Protein AF-A0A929IJ32-F1 (afdb_monomer_lite)

Foldseek 3Di:
DQFAPPDFLVNLLVQAPDPPPSSVVQCVQFVHDPPDGDDHRDDGDGHDDD

Radius of gyration: 10.02 Å; chains: 1; bounding box: 26×17×29 Å

pLDDT: mean 94.87, std 3.28, range [77.44, 97.44]

Sequence (50 aa):
ADIRPGDTAWSLGRRMPFTSFQTEHFRMLNGLKEGDRVIAGTRMKLVVEG

Structure (mmCIF, N/CA/C/O backbone):
data_AF-A0A929IJ32-F1
#
_entry.id   AF-A0A929IJ32-F1
#
loop_
_atom_site.group_PDB
_atom_site.id
_atom_site.type_symbol
_atom_site.label_atom_id
_atom_site.label_alt_id
_atom_site.label_comp_id
_atom_site.label_asym_id
_atom_site.label_entity_id
_atom_site.label_seq_id
_atom_site.pdbx_PDB_ins_code
_atom_site.Cartn_x
_atom_site.Cartn_y
_atom_site.Cartn_z
_atom_site.occupancy
_atom_site.B_iso_or_equiv
_atom_site.auth_seq_id
_atom_site.auth_comp_id
_atom_site.auth_asym_id
_atom_site.auth_atom_id
_atom_site.pdbx_PDB_model_num
ATOM 1 N N . ALA A 1 1 ? -7.134 0.884 -5.831 1.00 86.94 1 ALA A N 1
ATOM 2 C CA . ALA A 1 1 ? -7.554 -0.313 -5.089 1.00 86.94 1 ALA A CA 1
ATOM 3 C C . ALA A 1 1 ? -8.514 0.073 -3.987 1.00 86.94 1 ALA A C 1
ATOM 5 O O . ALA A 1 1 ? -8.293 1.086 -3.330 1.00 86.94 1 ALA A O 1
ATOM 6 N N . ASP A 1 2 ? -9.558 -0.732 -3.821 1.00 94.25 2 ASP A N 1
ATOM 7 C CA . ASP A 1 2 ? -10.485 -0.624 -2.697 1.00 94.25 2 ASP A CA 1
ATOM 8 C C . ASP A 1 2 ? -9.872 -1.338 -1.491 1.00 94.25 2 ASP A C 1
ATOM 10 O O . ASP A 1 2 ? -9.432 -2.486 -1.610 1.00 94.25 2 ASP A O 1
ATOM 14 N N . ILE A 1 3 ? -9.787 -0.628 -0.368 1.00 95.62 3 ILE A N 1
ATOM 15 C CA . ILE A 1 3 ? -9.079 -1.086 0.826 1.00 95.62 3 ILE A CA 1
ATOM 16 C C . ILE A 1 3 ? -9.987 -1.948 1.692 1.00 95.62 3 ILE A C 1
ATOM 18 O O . ILE A 1 3 ? -11.115 -1.567 2.012 1.00 95.62 3 ILE A O 1
ATOM 22 N N . ARG A 1 4 ? -9.471 -3.096 2.124 1.00 95.56 4 ARG A N 1
ATOM 23 C CA . ARG A 1 4 ? -10.167 -4.060 2.977 1.00 95.56 4 ARG A CA 1
ATOM 24 C C . ARG A 1 4 ? -9.631 -4.028 4.410 1.00 95.56 4 ARG A C 1
ATOM 26 O O . ARG A 1 4 ? -8.495 -3.612 4.636 1.00 95.56 4 ARG A O 1
ATOM 33 N N . PRO A 1 5 ? -10.419 -4.483 5.399 1.00 95.75 5 PRO A N 1
ATOM 34 C CA . PRO A 1 5 ? -9.904 -4.705 6.745 1.00 95.75 5 PRO A CA 1
ATOM 35 C C . PRO A 1 5 ? -8.652 -5.591 6.718 1.00 95.75 5 PRO A C 1
ATOM 37 O O . PRO A 1 5 ? -8.651 -6.644 6.084 1.00 95.75 5 PRO A O 1
ATOM 40 N N . GLY A 1 6 ? -7.590 -5.148 7.395 1.00 93.50 6 GLY A N 1
ATOM 41 C CA . GLY A 1 6 ? -6.297 -5.839 7.430 1.00 93.50 6 GLY A CA 1
ATOM 42 C C . GLY A 1 6 ? -5.308 -5.419 6.339 1.00 93.50 6 GLY A C 1
ATOM 43 O O . GLY A 1 6 ? -4.127 -5.746 6.454 1.00 93.50 6 GLY A O 1
ATOM 44 N N . ASP A 1 7 ? -5.737 -4.649 5.333 1.00 95.94 7 ASP A N 1
ATOM 45 C CA . ASP A 1 7 ? -4.800 -4.048 4.389 1.00 95.94 7 ASP A CA 1
ATOM 46 C C . ASP A 1 7 ? -3.888 -3.047 5.109 1.00 95.94 7 ASP A C 1
ATOM 48 O O . ASP A 1 7 ? -4.307 -2.201 5.902 1.00 95.94 7 ASP A O 1
ATOM 52 N N . THR A 1 8 ? -2.607 -3.130 4.782 1.00 96.56 8 THR A N 1
ATOM 53 C CA . THR A 1 8 ? -1.554 -2.226 5.244 1.00 96.56 8 THR A CA 1
ATOM 54 C C . THR A 1 8 ? -0.833 -1.612 4.053 1.00 96.56 8 THR A C 1
ATOM 56 O O . THR A 1 8 ? -0.817 -2.189 2.961 1.00 96.56 8 THR A O 1
ATOM 59 N N . ALA A 1 9 ? -0.153 -0.483 4.273 1.00 96.31 9 ALA A N 1
ATOM 60 C CA . ALA A 1 9 ? 0.712 0.116 3.257 1.00 96.31 9 ALA A CA 1
ATOM 61 C C . ALA A 1 9 ? 1.735 -0.895 2.709 1.00 96.31 9 ALA A C 1
ATOM 63 O O . ALA A 1 9 ? 2.003 -0.904 1.513 1.00 96.31 9 ALA A O 1
ATOM 64 N N . TRP A 1 10 ? 2.249 -1.789 3.564 1.00 96.19 10 TRP A N 1
ATOM 65 C CA . TRP A 1 10 ? 3.162 -2.858 3.160 1.00 96.19 10 TRP A CA 1
ATOM 66 C C . TRP A 1 10 ? 2.494 -3.859 2.212 1.00 96.19 10 TRP A C 1
ATOM 68 O O . TRP A 1 10 ? 2.986 -4.100 1.111 1.00 96.19 10 TRP A O 1
ATOM 78 N N . SER A 1 11 ? 1.332 -4.399 2.593 1.00 96.62 11 SER A N 1
ATOM 79 C CA . SER A 1 11 ? 0.616 -5.386 1.770 1.00 96.62 11 SER A CA 1
ATOM 80 C C . SER A 1 11 ? 0.172 -4.823 0.417 1.00 96.62 11 SER A C 1
ATOM 82 O O . SER A 1 11 ? 0.222 -5.520 -0.593 1.00 96.62 11 SER A O 1
ATOM 84 N N . LEU A 1 12 ? -0.218 -3.546 0.386 1.00 96.31 12 LEU A N 1
ATOM 85 C CA . LEU A 1 12 ? -0.635 -2.855 -0.828 1.00 96.31 12 LEU A CA 1
ATOM 86 C C . LEU A 1 12 ? 0.565 -2.470 -1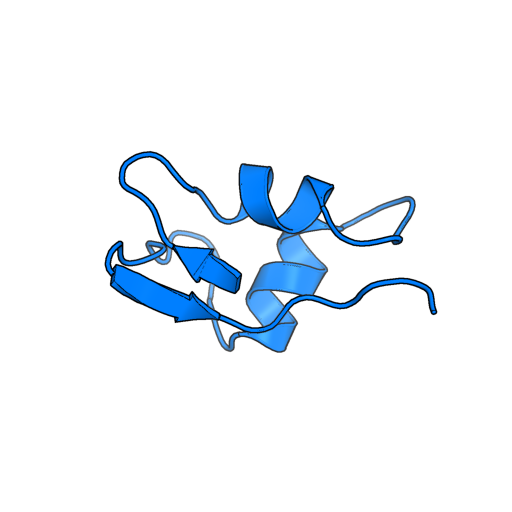.687 1.00 96.31 12 LEU A C 1
ATOM 88 O O . LEU A 1 12 ? 0.499 -2.602 -2.906 1.00 96.31 12 LEU A O 1
ATOM 92 N N . GLY A 1 13 ? 1.674 -2.073 -1.058 1.00 95.94 13 GLY A N 1
ATOM 93 C CA . GLY A 1 13 ? 2.936 -1.808 -1.736 1.00 95.94 13 GLY A CA 1
ATOM 94 C C . GLY A 1 13 ? 3.417 -3.017 -2.532 1.00 95.94 13 GLY A C 1
ATOM 95 O O . GLY A 1 13 ? 3.729 -2.879 -3.709 1.00 95.94 13 GLY A O 1
ATOM 96 N N . ARG A 1 14 ? 3.347 -4.224 -1.956 1.00 96.00 14 ARG A N 1
ATOM 97 C CA . ARG A 1 14 ? 3.735 -5.479 -2.632 1.00 96.00 14 ARG A CA 1
ATOM 98 C C . ARG A 1 14 ? 2.945 -5.810 -3.904 1.00 96.00 14 ARG A C 1
ATOM 100 O O . ARG A 1 14 ? 3.325 -6.729 -4.619 1.00 96.00 14 ARG A O 1
ATOM 107 N N . ARG A 1 15 ? 1.841 -5.110 -4.175 1.00 95.06 15 ARG A N 1
ATOM 108 C CA . ARG A 1 15 ? 1.036 -5.282 -5.396 1.00 95.06 15 ARG A CA 1
ATOM 109 C C . ARG A 1 15 ? 1.518 -4.403 -6.549 1.00 95.06 15 ARG A C 1
ATOM 111 O O . ARG A 1 15 ? 0.998 -4.534 -7.650 1.00 95.06 15 ARG A O 1
ATOM 118 N N . MET A 1 16 ? 2.441 -3.481 -6.283 1.00 95.31 16 MET A N 1
ATOM 119 C CA . MET A 1 16 ? 3.015 -2.599 -7.292 1.00 95.31 16 MET A CA 1
ATOM 120 C C . MET A 1 16 ? 4.219 -3.259 -7.977 1.00 95.31 16 MET A C 1
ATOM 122 O O . MET A 1 16 ? 4.912 -4.053 -7.343 1.00 95.31 16 MET A O 1
ATOM 126 N N . PRO A 1 17 ? 4.523 -2.888 -9.232 1.00 95.69 17 PRO A N 1
ATOM 127 C CA . PRO A 1 17 ? 5.560 -3.536 -10.037 1.00 95.69 17 PRO A CA 1
ATOM 128 C C . PRO A 1 17 ? 7.000 -3.115 -9.692 1.00 95.69 17 PRO A C 1
ATOM 130 O O . PRO A 1 17 ? 7.943 -3.490 -10.379 1.00 95.69 17 PRO A O 1
ATOM 133 N 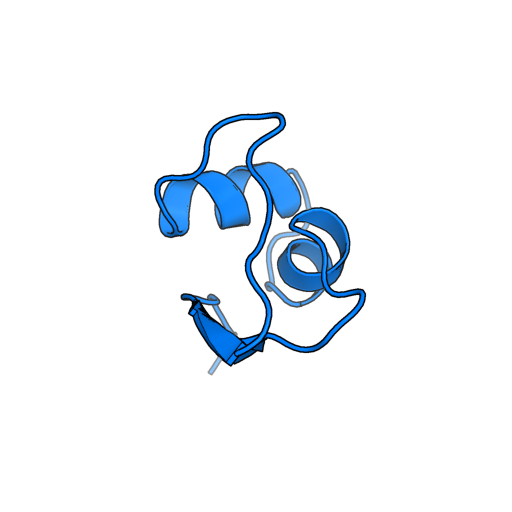N . PHE A 1 18 ? 7.214 -2.319 -8.642 1.00 93.50 18 PHE A N 1
ATOM 134 C CA . PHE A 1 18 ? 8.569 -1.921 -8.251 1.00 93.50 18 PHE A CA 1
ATOM 135 C C . PHE A 1 18 ? 9.324 -3.100 -7.638 1.00 93.50 18 PHE A C 1
ATOM 137 O O . PHE A 1 18 ? 8.740 -3.900 -6.917 1.00 93.50 18 PHE A O 1
ATOM 144 N N . THR A 1 19 ? 10.631 -3.196 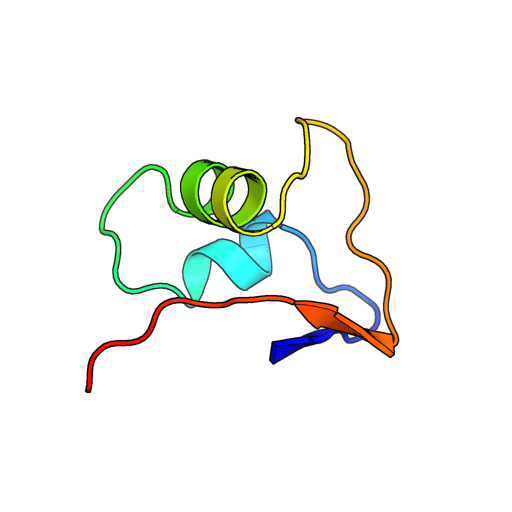-7.863 1.00 92.81 19 THR A N 1
ATOM 145 C CA . THR A 1 19 ? 11.472 -4.272 -7.304 1.00 92.81 19 THR A CA 1
ATOM 146 C C . THR A 1 19 ? 12.029 -3.945 -5.915 1.00 92.81 19 THR A C 1
ATOM 148 O O . THR A 1 19 ? 12.475 -4.840 -5.201 1.00 92.81 19 THR A O 1
ATOM 151 N N . SER A 1 20 ? 11.973 -2.677 -5.501 1.00 95.50 20 SER A N 1
ATOM 152 C CA . SER A 1 20 ? 12.416 -2.187 -4.193 1.00 95.50 20 SER A CA 1
ATOM 153 C C . SER A 1 20 ? 11.557 -1.003 -3.733 1.00 95.50 20 SER A C 1
ATOM 155 O O . SER A 1 20 ? 10.804 -0.429 -4.519 1.00 95.50 20 SER A O 1
ATOM 157 N N . PHE A 1 21 ? 11.617 -0.680 -2.434 1.00 96.19 21 PHE A N 1
ATOM 158 C CA . PHE A 1 21 ? 10.934 0.471 -1.814 1.00 96.19 21 PHE A CA 1
ATOM 159 C C . PHE A 1 21 ? 9.427 0.586 -2.112 1.00 96.19 21 PHE A C 1
ATOM 161 O O . PHE A 1 21 ? 8.846 1.671 -2.131 1.00 96.19 21 PHE A O 1
ATOM 168 N N . GLN A 1 22 ? 8.760 -0.541 -2.373 1.00 97.06 22 GLN A N 1
ATOM 169 C CA . GLN A 1 22 ? 7.365 -0.554 -2.813 1.00 97.06 22 GLN A CA 1
ATOM 170 C C . GLN A 1 22 ? 6.434 0.097 -1.777 1.00 97.06 22 GLN A C 1
ATOM 172 O O . GLN A 1 22 ? 5.492 0.800 -2.130 1.00 97.06 22 GLN A O 1
ATOM 177 N N . THR A 1 23 ? 6.693 -0.104 -0.485 1.00 97.12 23 THR A N 1
ATOM 178 C CA . THR A 1 23 ? 5.867 0.481 0.581 1.00 97.12 23 THR A CA 1
ATOM 179 C C . THR A 1 23 ? 6.010 2.003 0.604 1.00 97.12 23 THR A C 1
ATOM 181 O O . THR A 1 23 ? 5.022 2.725 0.730 1.00 97.12 23 THR A O 1
ATOM 184 N N . GLU A 1 24 ? 7.231 2.501 0.445 1.00 97.31 24 GLU A N 1
ATOM 185 C CA . GLU A 1 24 ? 7.576 3.918 0.394 1.00 97.31 24 GLU A CA 1
ATOM 186 C C . GLU A 1 24 ? 6.921 4.576 -0.821 1.00 97.31 24 GLU A C 1
ATOM 188 O O . GLU A 1 24 ? 6.246 5.596 -0.679 1.00 97.31 24 GLU A O 1
ATOM 193 N N . HIS A 1 25 ? 7.037 3.948 -1.994 1.00 97.12 25 HIS A N 1
ATOM 194 C CA . HIS A 1 25 ? 6.369 4.396 -3.213 1.00 97.12 25 HIS A CA 1
ATOM 195 C C . HIS A 1 25 ? 4.847 4.443 -3.040 1.00 97.12 25 HIS A C 1
ATOM 197 O O . HIS A 1 25 ? 4.215 5.415 -3.454 1.00 97.12 25 HIS A O 1
ATOM 203 N N . PHE A 1 26 ? 4.254 3.438 -2.385 1.00 97.44 26 PHE A N 1
ATOM 204 C CA . PHE A 1 26 ? 2.814 3.401 -2.139 1.00 97.44 26 PHE A CA 1
ATOM 205 C C . PHE A 1 26 ? 2.390 4.563 -1.245 1.00 97.44 26 PHE A C 1
ATOM 207 O O . PHE A 1 26 ? 1.412 5.252 -1.546 1.00 97.44 26 PHE A O 1
ATOM 214 N N . ARG A 1 27 ? 3.136 4.795 -0.159 1.00 97.38 27 ARG A N 1
ATOM 215 C CA . ARG A 1 27 ? 2.884 5.899 0.767 1.00 97.38 27 ARG A CA 1
ATOM 216 C C . ARG A 1 27 ? 2.989 7.244 0.054 1.00 97.38 27 ARG A C 1
ATOM 218 O O . ARG A 1 27 ? 2.036 8.016 0.105 1.00 97.38 27 ARG A O 1
ATOM 225 N N . MET A 1 28 ? 4.071 7.478 -0.688 1.00 96.81 28 MET A N 1
ATOM 226 C CA . MET A 1 28 ? 4.293 8.722 -1.432 1.00 96.81 28 MET A CA 1
ATOM 227 C C . MET A 1 28 ? 3.176 8.992 -2.446 1.00 96.81 28 MET A C 1
ATOM 229 O O . MET A 1 28 ? 2.626 10.090 -2.488 1.00 96.81 28 MET A O 1
ATOM 233 N N . LEU A 1 29 ? 2.782 7.975 -3.218 1.00 97.12 29 LEU A N 1
ATOM 234 C CA . LEU A 1 29 ? 1.710 8.079 -4.211 1.00 97.12 29 LEU A CA 1
ATOM 235 C C . LEU A 1 29 ? 0.360 8.474 -3.590 1.00 97.12 29 LEU A C 1
ATOM 237 O O . LEU A 1 29 ? -0.459 9.138 -4.233 1.00 97.12 29 LEU A O 1
ATOM 241 N N . ASN A 1 30 ? 0.128 8.048 -2.350 1.00 97.06 30 ASN A N 1
ATOM 242 C CA . ASN A 1 30 ? -1.114 8.266 -1.621 1.00 97.06 30 ASN A CA 1
ATOM 243 C C . ASN A 1 30 ? -1.028 9.385 -0.571 1.00 97.06 30 ASN A C 1
ATOM 245 O O . ASN A 1 30 ? -1.977 9.563 0.186 1.00 97.06 30 ASN A O 1
ATOM 249 N N . GLY A 1 31 ? 0.074 10.142 -0.526 1.00 96.75 31 GLY A N 1
ATOM 250 C CA . GLY A 1 31 ? 0.258 11.236 0.431 1.00 96.75 31 GLY A CA 1
ATOM 251 C C . GLY A 1 31 ? 0.336 10.789 1.895 1.00 96.75 31 GLY A C 1
ATOM 252 O O . GLY A 1 31 ? 0.020 11.576 2.782 1.00 96.75 31 GLY A O 1
ATOM 253 N N . LEU A 1 32 ? 0.732 9.540 2.148 1.00 96.69 32 LEU A N 1
ATOM 254 C CA . LEU A 1 32 ? 0.894 8.988 3.491 1.00 96.69 32 LEU A CA 1
ATOM 255 C C . LEU A 1 32 ? 2.315 9.217 4.008 1.00 96.69 32 LEU A C 1
ATOM 257 O O . LEU A 1 32 ? 3.293 9.072 3.270 1.00 96.69 32 LEU A O 1
ATOM 261 N N . LYS A 1 33 ? 2.431 9.482 5.305 1.00 95.56 33 LYS A N 1
ATOM 262 C CA . LYS A 1 33 ? 3.686 9.441 6.055 1.00 95.56 33 LYS A CA 1
ATOM 263 C C . LYS A 1 33 ? 3.927 8.048 6.632 1.00 95.56 33 LYS A C 1
ATOM 265 O O . LY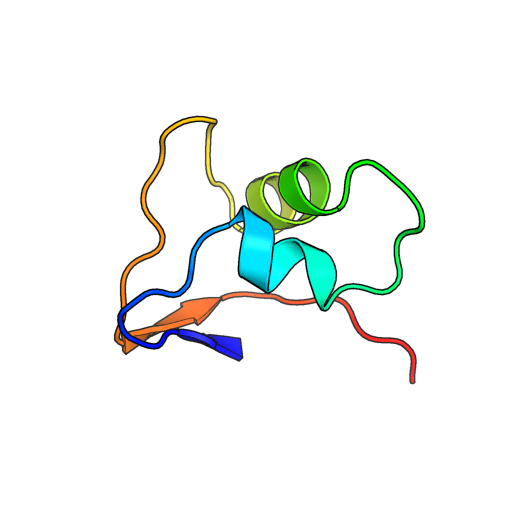S A 1 33 ? 3.065 7.169 6.615 1.00 95.56 33 LYS A O 1
ATOM 270 N N . GLU A 1 34 ? 5.134 7.827 7.137 1.00 92.50 34 GLU A N 1
ATOM 271 C CA . GLU A 1 34 ? 5.417 6.635 7.931 1.00 92.50 34 GLU A CA 1
ATOM 272 C C . GLU A 1 34 ? 4.559 6.629 9.206 1.00 92.50 34 GLU A C 1
ATOM 274 O O . GLU A 1 34 ? 4.412 7.653 9.867 1.00 92.50 34 GLU A O 1
ATOM 279 N N . GLY A 1 35 ? 3.959 5.479 9.523 1.00 90.94 35 GLY A N 1
ATOM 280 C CA . GLY A 1 35 ? 3.030 5.327 10.648 1.00 90.94 35 GLY A CA 1
ATOM 281 C C . GLY A 1 35 ? 1.570 5.676 10.336 1.00 90.94 35 GLY A C 1
ATOM 282 O O . GLY A 1 35 ? 0.688 5.261 11.092 1.00 90.94 35 GLY A O 1
ATOM 283 N N . ASP A 1 36 ? 1.285 6.352 9.217 1.00 94.38 36 ASP A N 1
ATOM 284 C CA . ASP A 1 36 ? -0.095 6.624 8.811 1.00 94.38 36 ASP A CA 1
ATOM 285 C C . ASP A 1 36 ? -0.845 5.323 8.511 1.00 94.38 36 ASP A C 1
ATOM 287 O O . ASP A 1 36 ? -0.331 4.382 7.892 1.00 94.38 36 ASP A O 1
ATOM 291 N N . ARG A 1 37 ? -2.102 5.275 8.953 1.00 92.19 37 ARG A N 1
ATOM 292 C CA . ARG A 1 37 ? -2.961 4.110 8.754 1.00 92.19 37 ARG A CA 1
ATOM 293 C C . ARG A 1 37 ? -3.614 4.148 7.384 1.00 92.19 37 ARG A C 1
ATOM 295 O O . ARG A 1 37 ? -4.136 5.167 6.943 1.00 92.19 37 ARG A O 1
ATOM 302 N N . VAL A 1 38 ? -3.669 2.977 6.768 1.00 94.88 38 VAL A N 1
ATOM 303 C CA . VAL A 1 38 ? -4.532 2.723 5.621 1.00 94.88 38 VAL A CA 1
ATOM 304 C C . VAL A 1 38 ? -5.952 2.477 6.138 1.00 94.88 38 VAL A C 1
ATOM 306 O O . VAL A 1 38 ? -6.160 1.660 7.034 1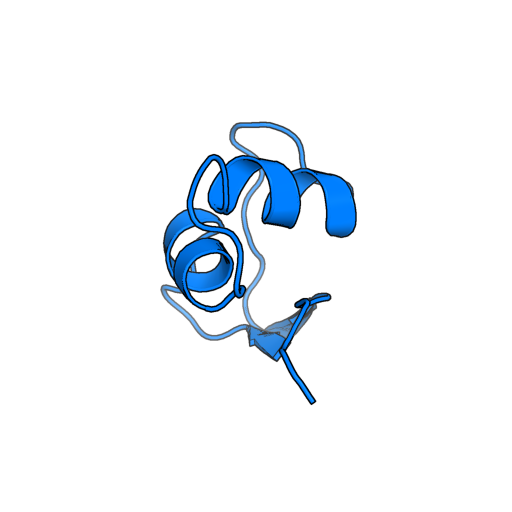.00 94.88 38 VAL A O 1
ATOM 309 N N . ILE A 1 39 ? -6.925 3.222 5.612 1.00 94.56 39 ILE A N 1
ATOM 310 C CA . ILE A 1 39 ? -8.307 3.206 6.107 1.00 94.56 39 ILE A CA 1
ATOM 311 C C . ILE A 1 39 ? -9.147 2.279 5.229 1.00 94.56 39 ILE A C 1
ATOM 313 O O . ILE A 1 39 ? -9.316 2.525 4.032 1.00 94.56 39 ILE A O 1
ATOM 317 N N . ALA A 1 40 ? -9.692 1.221 5.827 1.00 94.94 40 ALA A N 1
ATOM 318 C CA . ALA A 1 40 ? -10.600 0.305 5.145 1.00 94.94 40 ALA A CA 1
ATOM 319 C C . ALA A 1 40 ? -11.833 1.035 4.585 1.00 94.94 40 ALA A C 1
ATOM 321 O O . ALA A 1 40 ? -12.326 1.993 5.176 1.00 94.94 40 ALA A O 1
ATOM 322 N N . GLY A 1 41 ? -12.319 0.584 3.429 1.00 95.00 41 GLY A N 1
ATOM 323 C CA . GLY A 1 41 ? -13.438 1.203 2.716 1.00 95.00 41 GLY A CA 1
ATOM 324 C C . GLY A 1 41 ? -13.062 2.432 1.884 1.00 95.00 41 GLY A C 1
ATOM 325 O O . GLY A 1 41 ? -13.898 2.935 1.139 1.00 95.00 41 GLY A O 1
ATOM 326 N N . THR A 1 42 ? -11.815 2.903 1.956 1.00 95.19 42 THR A N 1
ATOM 327 C CA . THR A 1 42 ? -11.328 3.965 1.067 1.00 95.19 42 THR A CA 1
ATOM 328 C C . THR A 1 42 ? -10.795 3.400 -0.246 1.00 95.19 42 THR A C 1
ATOM 330 O O . THR A 1 42 ? -10.523 2.203 -0.377 1.00 95.19 42 THR A O 1
ATOM 333 N N . ARG A 1 43 ? -10.630 4.281 -1.236 1.00 96.44 43 ARG A N 1
ATOM 334 C CA . ARG A 1 43 ? -9.952 3.967 -2.491 1.00 96.44 43 ARG A CA 1
ATOM 335 C C . ARG A 1 43 ? -8.590 4.649 -2.520 1.00 96.44 43 ARG A C 1
ATOM 337 O O . ARG A 1 43 ? -8.497 5.861 -2.365 1.00 96.44 43 ARG A O 1
ATOM 344 N N . MET A 1 44 ? -7.549 3.862 -2.772 1.00 96.19 44 MET A N 1
ATOM 345 C CA . MET A 1 44 ? -6.160 4.327 -2.854 1.00 96.19 44 MET A CA 1
ATOM 346 C C . MET A 1 44 ? -5.555 4.020 -4.224 1.00 96.19 44 MET A C 1
ATOM 348 O O . MET A 1 44 ? -6.008 3.122 -4.937 1.00 96.19 44 MET A O 1
ATOM 352 N N . LYS A 1 45 ? -4.530 4.766 -4.618 1.00 97.25 45 LYS A N 1
ATOM 353 C CA . LYS A 1 45 ? -3.827 4.609 -5.893 1.00 97.25 45 LYS A CA 1
ATOM 354 C C . LYS A 1 45 ? -2.845 3.435 -5.825 1.00 97.25 45 LYS A C 1
ATOM 356 O O . LYS A 1 45 ? -2.168 3.250 -4.816 1.00 97.25 45 LYS A O 1
ATOM 361 N N . LEU A 1 46 ? -2.768 2.670 -6.913 1.00 95.75 46 LEU A N 1
ATOM 362 C CA . LEU A 1 46 ? -1.754 1.642 -7.158 1.00 95.75 46 LEU A CA 1
ATOM 363 C C . LEU A 1 46 ? -1.228 1.812 -8.580 1.00 95.75 46 LEU A C 1
ATOM 365 O O . LEU A 1 46 ? -2.017 2.052 -9.492 1.00 95.75 46 LEU A O 1
ATOM 369 N N . VAL A 1 47 ? 0.081 1.660 -8.748 1.00 95.62 47 VAL A N 1
ATOM 370 C CA . VAL A 1 47 ? 0.703 1.499 -10.066 1.00 95.62 47 VAL A CA 1
ATOM 371 C C . VAL A 1 47 ? 0.638 0.021 -10.436 1.00 95.62 47 VAL A C 1
ATOM 373 O O . VAL A 1 47 ? 0.907 -0.827 -9.586 1.00 95.62 47 VAL A O 1
ATOM 376 N N . VAL A 1 48 ? 0.272 -0.274 -11.680 1.00 92.88 48 VAL A N 1
ATOM 377 C CA . VAL A 1 48 ? 0.242 -1.622 -12.262 1.00 92.88 48 VAL A CA 1
ATOM 378 C C . VAL A 1 48 ? 0.911 -1.579 -13.634 1.00 92.88 48 VAL A C 1
ATOM 380 O O . VAL A 1 48 ? 0.899 -0.531 -14.280 1.00 92.88 48 VAL A O 1
ATOM 383 N N . GLU A 1 49 ? 1.507 -2.691 -14.056 1.00 88.31 49 GLU A N 1
ATOM 384 C CA . GLU A 1 49 ? 1.921 -2.872 -15.452 1.00 88.31 49 GLU A CA 1
ATOM 385 C C . GLU A 1 49 ? 0.679 -3.114 -16.322 1.00 88.31 49 GLU A C 1
ATOM 387 O O . GLU A 1 49 ? -0.313 -3.672 -15.842 1.00 88.31 49 GLU A O 1
ATOM 392 N N . GLY A 1 50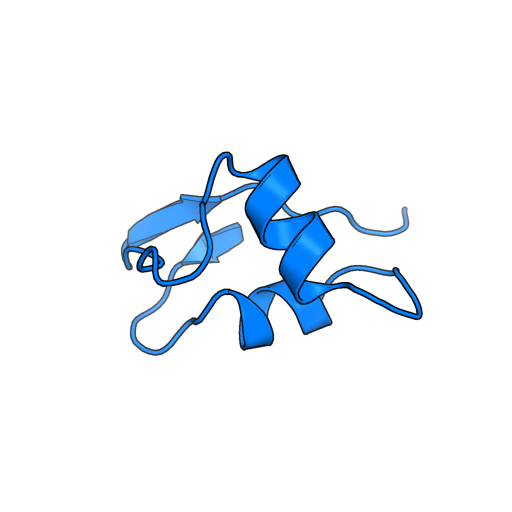 ? 0.714 -2.599 -17.553 1.00 77.44 50 GLY A N 1
ATOM 393 C CA . GLY A 1 50 ? -0.374 -2.694 -18.531 1.00 77.44 50 GLY A CA 1
ATOM 394 C C . GLY A 1 50 ? -0.262 -3.915 -19.425 1.00 77.44 50 GLY A C 1
ATOM 395 O O . GLY A 1 50 ? 0.878 -4.385 -19.628 1.00 77.44 50 GLY A O 1
#

Secondary structure (DSSP, 8-state):
-B--TT--HHHHHTTSS-SS-HHHHHHHHTTPPTTPPPPTT-B-------